Protein AF-A0A016T9M6-F1 (afdb_monomer_lite)

Structure (mmCIF, N/CA/C/O backbone):
data_AF-A0A016T9M6-F1
#
_entry.id   AF-A0A016T9M6-F1
#
loop_
_atom_site.group_PDB
_atom_site.id
_atom_site.type_symbol
_atom_site.label_atom_id
_atom_site.label_alt_id
_atom_site.label_comp_id
_atom_site.label_asym_id
_atom_site.label_entity_id
_atom_site.label_seq_id
_atom_site.pdbx_PDB_ins_code
_atom_site.Cartn_x
_atom_site.Cartn_y
_atom_site.Cartn_z
_atom_site.occupancy
_atom_site.B_iso_or_equiv
_atom_site.auth_seq_id
_atom_site.auth_comp_id
_atom_site.auth_asym_id
_atom_site.auth_atom_id
_atom_site.pdbx_PDB_model_num
ATOM 1 N N . MET A 1 1 ? -17.184 0.323 33.816 1.00 51.22 1 MET A N 1
ATOM 2 C CA . MET A 1 1 ? -16.582 0.065 32.489 1.00 51.22 1 MET A CA 1
ATOM 3 C C . MET A 1 1 ? -15.519 1.136 32.267 1.00 51.22 1 MET A C 1
ATOM 5 O O . MET A 1 1 ? -15.872 2.305 32.205 1.00 51.22 1 MET A O 1
ATOM 9 N N . ASN A 1 2 ? -14.229 0.788 32.321 1.00 58.59 2 ASN A N 1
ATOM 10 C CA . ASN A 1 2 ? -13.145 1.781 32.356 1.00 58.59 2 ASN A CA 1
ATOM 11 C C . ASN A 1 2 ? -12.894 2.366 30.960 1.00 58.59 2 ASN A C 1
ATOM 13 O O . ASN A 1 2 ? -12.313 1.717 30.094 1.00 58.59 2 ASN A O 1
ATOM 17 N N . ILE A 1 3 ? -13.323 3.611 30.775 1.00 70.12 3 ILE A N 1
ATOM 18 C CA . ILE A 1 3 ? -13.313 4.398 29.530 1.00 70.12 3 ILE A CA 1
ATOM 19 C C . ILE A 1 3 ? -11.907 4.453 28.897 1.00 70.12 3 ILE A C 1
ATOM 21 O O . ILE A 1 3 ? -11.758 4.458 27.678 1.00 70.12 3 ILE A O 1
ATOM 25 N N . LEU A 1 4 ? -10.862 4.411 29.730 1.00 66.06 4 LEU A N 1
ATOM 26 C CA . LEU A 1 4 ? -9.458 4.416 29.310 1.00 66.06 4 LEU A CA 1
ATOM 27 C C . LEU A 1 4 ? -9.070 3.192 28.466 1.00 66.06 4 LEU A C 1
ATOM 29 O O . LEU A 1 4 ? -8.282 3.319 27.535 1.00 66.06 4 LEU A O 1
ATOM 33 N N . ILE A 1 5 ? -9.650 2.022 28.744 1.00 65.50 5 ILE A N 1
ATOM 34 C CA . ILE A 1 5 ? -9.360 0.780 28.008 1.00 65.50 5 ILE A CA 1
ATOM 35 C C . ILE A 1 5 ? -9.972 0.847 26.601 1.00 65.50 5 ILE A C 1
ATOM 37 O O . ILE A 1 5 ? -9.343 0.453 25.623 1.00 65.50 5 ILE A O 1
ATOM 41 N N . LEU A 1 6 ? -11.175 1.418 26.487 1.00 61.78 6 LEU A N 1
ATOM 42 C CA . LEU A 1 6 ? -11.842 1.671 25.207 1.00 61.78 6 LEU A CA 1
ATOM 43 C C . LEU A 1 6 ? -11.078 2.692 24.360 1.00 61.78 6 LEU A C 1
ATOM 45 O O . LEU A 1 6 ? -10.970 2.506 23.153 1.0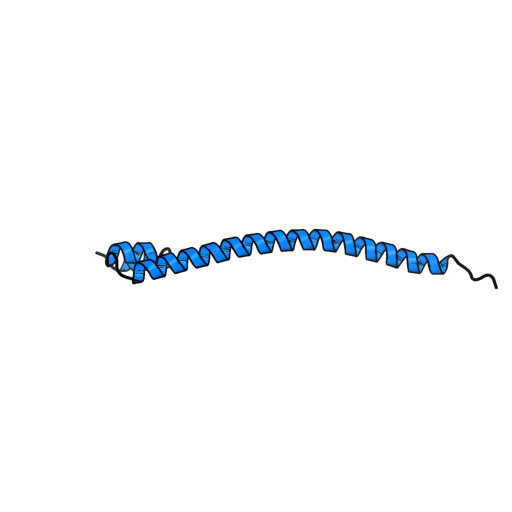0 61.78 6 LEU A O 1
ATOM 49 N N . LEU A 1 7 ? -10.513 3.729 24.984 1.00 64.31 7 LEU A N 1
ATOM 50 C CA . LEU A 1 7 ? -9.698 4.732 24.296 1.00 64.31 7 LEU A CA 1
ATOM 51 C C . LEU A 1 7 ? -8.398 4.125 23.738 1.00 64.31 7 LEU A C 1
ATOM 53 O O . LEU A 1 7 ? -8.015 4.409 22.606 1.00 64.31 7 LEU A O 1
ATOM 57 N N . PHE A 1 8 ? -7.754 3.243 24.508 1.00 65.94 8 PHE A N 1
ATOM 58 C CA . PHE A 1 8 ? -6.531 2.553 24.088 1.00 65.94 8 PHE A CA 1
ATOM 59 C C . PHE A 1 8 ? -6.789 1.589 22.919 1.00 65.94 8 PHE A C 1
ATOM 61 O O . PHE A 1 8 ? -6.018 1.541 21.964 1.00 65.94 8 PHE A O 1
ATOM 68 N N . ILE A 1 9 ? -7.918 0.871 22.950 1.00 62.38 9 ILE A N 1
ATOM 69 C CA . ILE A 1 9 ? -8.361 0.006 21.846 1.00 62.38 9 ILE A CA 1
ATOM 70 C C . ILE A 1 9 ? -8.801 0.841 20.637 1.00 62.38 9 ILE A C 1
ATOM 72 O O . ILE A 1 9 ? -8.511 0.453 19.510 1.00 62.38 9 ILE A O 1
ATOM 76 N N . ALA A 1 10 ? -9.435 2.002 20.836 1.00 59.69 10 ALA A N 1
ATOM 77 C CA . ALA A 1 10 ? -9.840 2.894 19.748 1.00 59.69 10 ALA A CA 1
ATOM 78 C C . ALA A 1 10 ? -8.649 3.449 18.952 1.00 59.69 10 ALA A C 1
ATOM 80 O O . ALA A 1 10 ? -8.790 3.737 17.767 1.00 59.69 10 ALA A O 1
ATOM 81 N N . ILE A 1 11 ? -7.480 3.554 19.586 1.00 62.12 11 ILE A N 1
ATOM 82 C CA . ILE A 1 11 ? -6.233 3.965 18.935 1.00 62.12 11 ILE A CA 1
ATOM 83 C C . ILE A 1 11 ? -5.723 2.916 17.939 1.00 62.12 11 ILE A C 1
ATOM 85 O O . ILE A 1 11 ? -5.140 3.274 16.921 1.00 62.12 11 ILE A O 1
ATOM 89 N N . PHE A 1 12 ? -5.946 1.629 18.222 1.00 56.81 12 PHE A N 1
ATOM 90 C CA . PHE A 1 12 ? -5.402 0.519 17.432 1.00 56.81 12 PHE A CA 1
ATOM 91 C C . PHE A 1 12 ? -6.444 -0.117 16.501 1.00 56.81 12 PHE A C 1
ATOM 93 O O . PHE A 1 12 ? -6.116 -0.583 15.414 1.00 56.81 12 PHE A O 1
ATOM 100 N N . CYS A 1 13 ? -7.706 -0.154 16.928 1.00 59.69 13 CYS A N 1
ATOM 101 C CA . CYS A 1 13 ? -8.833 -0.720 16.199 1.00 59.69 13 CYS A CA 1
ATOM 102 C C . CYS A 1 13 ? -10.140 -0.011 16.621 1.00 59.69 13 CYS A C 1
ATOM 104 O O . CYS A 1 13 ? -10.904 -0.513 17.457 1.00 59.69 13 CYS A O 1
ATOM 106 N N . PRO A 1 14 ? -10.429 1.167 16.040 1.00 58.91 14 PRO A N 1
ATOM 107 C CA . PRO A 1 14 ? -11.624 1.943 16.352 1.00 58.91 14 PRO A CA 1
ATOM 108 C C . PRO A 1 14 ? -12.976 1.216 16.122 1.00 58.91 14 PRO A C 1
ATOM 110 O O . PRO A 1 14 ? -13.894 1.482 16.908 1.00 58.91 14 PRO A O 1
ATOM 113 N N . PRO A 1 15 ? -13.165 0.261 15.173 1.00 57.25 15 PRO A N 1
ATOM 114 C CA . PRO A 1 15 ? -14.439 -0.467 15.055 1.00 57.25 15 PRO A CA 1
ATOM 115 C C . PRO A 1 15 ? -14.769 -1.330 16.278 1.00 57.25 15 PRO A C 1
ATOM 117 O O . PRO A 1 15 ? -15.937 -1.429 16.655 1.00 57.25 15 PRO A O 1
ATOM 120 N N . LEU A 1 16 ? -13.761 -1.920 16.927 1.00 56.97 16 LEU A N 1
ATOM 121 C CA . LEU A 1 16 ? -13.971 -2.827 18.056 1.00 56.97 16 LEU A CA 1
ATOM 122 C C . LEU A 1 16 ? -14.358 -2.060 19.332 1.00 56.97 16 LEU A C 1
ATOM 124 O O . LEU A 1 16 ? -15.231 -2.497 20.080 1.00 56.97 16 LEU A O 1
ATOM 128 N N . ALA A 1 17 ? -13.776 -0.872 19.537 1.00 58.19 17 ALA A N 1
ATOM 129 C CA . ALA A 1 17 ? -14.108 0.004 20.662 1.00 58.19 17 ALA A CA 1
ATOM 130 C C . ALA A 1 17 ? -15.545 0.556 20.581 1.00 58.19 17 ALA A C 1
ATOM 132 O O . ALA A 1 17 ? -16.234 0.646 21.598 1.00 58.19 17 ALA A O 1
ATOM 133 N N . VAL A 1 18 ? -16.024 0.890 19.376 1.00 60.25 18 VAL A N 1
ATOM 134 C CA . VAL A 1 18 ? -17.393 1.401 19.167 1.00 60.25 18 VAL A CA 1
ATOM 135 C C . VAL A 1 18 ? -18.431 0.277 19.268 1.00 60.25 18 VAL A C 1
ATOM 137 O O . VAL A 1 18 ? -19.477 0.487 19.887 1.00 60.25 18 VAL A O 1
ATOM 140 N N . PHE A 1 19 ? -18.126 -0.924 18.752 1.00 59.03 19 PHE A N 1
ATOM 141 C CA . PHE A 1 19 ? -18.993 -2.106 18.885 1.00 59.03 19 PHE A CA 1
ATOM 142 C C . PHE A 1 19 ? -19.307 -2.421 20.349 1.00 59.03 19 PHE A C 1
ATOM 144 O O . PHE A 1 19 ? -20.450 -2.697 20.705 1.00 59.03 19 PHE A O 1
ATOM 151 N N . MET A 1 20 ? -18.289 -2.321 21.205 1.00 57.94 20 MET A N 1
ATOM 152 C CA . MET A 1 20 ? -18.375 -2.700 22.612 1.00 57.94 20 MET A CA 1
ATOM 153 C C . MET A 1 20 ? -19.044 -1.637 23.503 1.00 57.94 20 MET A C 1
ATOM 155 O O . MET A 1 20 ? -19.405 -1.952 24.633 1.00 57.94 20 MET A O 1
ATOM 159 N N . ASN A 1 21 ? -19.219 -0.394 23.022 1.00 58.41 21 ASN A N 1
ATOM 160 C CA . ASN A 1 21 ? -19.746 0.719 23.828 1.00 58.41 21 ASN A CA 1
ATOM 161 C C . ASN A 1 21 ? -21.143 1.218 23.423 1.00 58.41 21 ASN A C 1
ATOM 163 O O . ASN A 1 21 ? -21.845 1.737 24.283 1.00 58.41 21 ASN A O 1
ATOM 167 N N . TRP A 1 22 ? -21.555 1.102 22.154 1.00 57.34 22 TRP A N 1
ATOM 168 C CA . TRP A 1 22 ? -22.803 1.731 21.672 1.00 57.34 22 TRP A CA 1
ATOM 169 C C . TRP A 1 22 ? -23.808 0.787 20.994 1.00 57.34 22 TRP A C 1
ATOM 171 O O . TRP A 1 22 ? -24.934 1.203 20.728 1.00 57.34 22 TRP A O 1
ATOM 181 N N . GLY A 1 23 ? -23.459 -0.474 20.718 1.00 60.94 23 GLY A N 1
ATOM 182 C CA . GLY A 1 23 ? -24.298 -1.321 19.863 1.00 60.94 23 GLY A CA 1
ATOM 183 C C . GLY A 1 23 ? -24.437 -0.759 18.437 1.00 60.94 23 GLY A C 1
ATOM 184 O O . GLY A 1 23 ? -23.700 0.144 18.041 1.00 60.94 23 GLY A O 1
ATOM 185 N N . CYS A 1 24 ? -25.347 -1.333 17.638 1.00 50.38 24 CYS A N 1
ATOM 186 C CA . CYS A 1 24 ? -25.468 -1.141 16.184 1.00 50.38 24 CYS A CA 1
ATOM 187 C C . CYS A 1 24 ? -25.910 0.284 15.781 1.00 50.38 24 CYS A C 1
ATOM 189 O O . CYS A 1 24 ? -27.040 0.509 15.356 1.00 50.38 24 CYS A O 1
ATOM 191 N N . SER A 1 25 ? -25.014 1.257 15.920 1.00 53.25 25 SER A N 1
ATOM 192 C CA . SER A 1 25 ? -25.188 2.638 15.471 1.00 53.25 25 SER A CA 1
ATOM 193 C C . SER A 1 25 ? -24.319 2.908 14.238 1.00 53.25 25 SER A C 1
ATOM 195 O O . SER A 1 25 ? -23.275 2.277 14.058 1.00 53.25 25 SER A O 1
ATOM 197 N N . GLY A 1 26 ? -24.722 3.855 13.382 1.00 56.84 26 GLY A N 1
ATOM 198 C CA . GLY A 1 26 ? -24.084 4.154 12.084 1.00 56.84 26 GLY A CA 1
ATOM 199 C C . GLY A 1 26 ? -22.583 4.478 12.150 1.00 56.84 26 GLY A C 1
ATOM 200 O O . GLY A 1 26 ? -21.867 4.340 11.161 1.00 56.84 26 GLY A O 1
ATOM 201 N N . HIS A 1 27 ? -22.077 4.810 13.338 1.00 55.12 27 HIS A N 1
ATOM 202 C CA . HIS A 1 27 ? -20.654 5.006 13.616 1.00 55.12 27 HIS A CA 1
ATOM 203 C C . HIS A 1 27 ? -19.813 3.716 13.471 1.00 55.12 27 HIS A C 1
ATOM 205 O O . HIS A 1 27 ? -18.612 3.778 13.210 1.00 55.12 27 HIS A O 1
ATOM 211 N N . LEU A 1 28 ? -20.438 2.538 13.594 1.00 59.09 28 LEU A N 1
ATOM 212 C CA . LEU A 1 28 ? -19.805 1.235 13.379 1.00 59.09 28 LEU A CA 1
ATOM 213 C C . LEU A 1 28 ? -19.522 0.965 11.893 1.00 59.09 28 LEU A C 1
ATOM 215 O O . LEU A 1 28 ? -18.438 0.513 11.527 1.00 59.09 28 LEU A O 1
ATOM 219 N N . VAL A 1 29 ? -20.501 1.284 11.039 1.00 64.75 29 VAL A N 1
ATOM 220 C CA . VAL A 1 29 ? -20.422 1.123 9.580 1.00 64.75 29 VAL A CA 1
ATOM 221 C C . VAL A 1 29 ? -19.335 2.026 9.008 1.00 64.75 29 VAL A C 1
ATOM 223 O O . VAL A 1 29 ? -18.548 1.581 8.178 1.00 64.75 29 VAL A O 1
ATOM 226 N N . LEU A 1 30 ? -19.232 3.260 9.508 1.00 71.12 30 LEU A N 1
ATOM 227 C CA . LEU A 1 30 ? -18.210 4.214 9.076 1.00 71.12 30 LEU A CA 1
ATOM 228 C C . LEU A 1 30 ? -16.787 3.708 9.367 1.00 71.12 30 LEU A C 1
ATOM 230 O O . LEU A 1 30 ? -15.908 3.799 8.514 1.00 71.12 30 LEU A O 1
ATOM 234 N N . ASN A 1 31 ? -16.568 3.107 10.54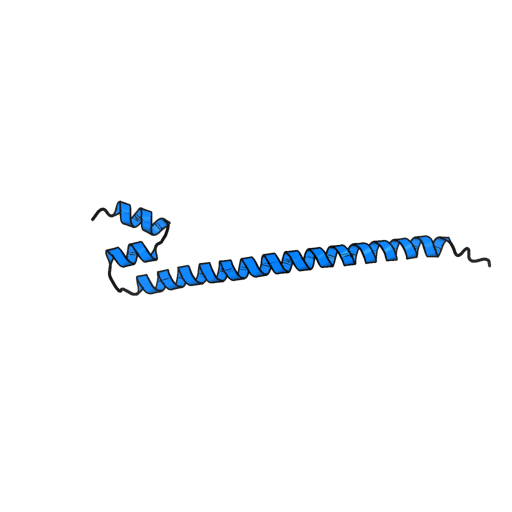0 1.00 67.06 31 ASN A N 1
ATOM 235 C CA . ASN A 1 31 ? -15.269 2.544 10.911 1.00 67.06 31 ASN A CA 1
ATOM 236 C C . ASN A 1 31 ? -14.906 1.296 10.095 1.00 67.06 31 ASN A C 1
ATOM 238 O O . ASN A 1 31 ? -13.763 1.151 9.668 1.00 67.06 31 ASN A O 1
ATOM 242 N N . ILE A 1 32 ? -15.867 0.405 9.836 1.00 73.75 32 ILE A N 1
ATOM 243 C CA . ILE A 1 32 ? -15.671 -0.753 8.946 1.00 73.75 32 ILE A CA 1
ATOM 244 C C . ILE A 1 32 ? -15.335 -0.292 7.525 1.00 73.75 32 ILE A C 1
ATOM 246 O O . ILE A 1 32 ? -14.407 -0.820 6.912 1.00 73.75 32 ILE A O 1
ATOM 250 N N . PHE A 1 33 ? -16.027 0.737 7.036 1.00 74.44 33 PHE A N 1
ATOM 251 C CA . PHE A 1 33 ? -15.759 1.330 5.732 1.00 74.44 33 PHE A CA 1
ATOM 252 C C . PHE A 1 33 ? -14.345 1.920 5.663 1.00 74.44 33 PHE A C 1
ATOM 254 O O . PHE A 1 33 ? -13.609 1.604 4.734 1.00 74.44 33 PHE A O 1
ATOM 261 N N . LEU A 1 34 ? -13.917 2.683 6.678 1.00 70.81 34 LEU A N 1
ATOM 262 C CA . LEU A 1 34 ? -12.557 3.234 6.757 1.00 70.81 34 LEU A CA 1
ATOM 263 C C . LEU A 1 34 ? -11.481 2.143 6.786 1.00 70.81 34 LEU A C 1
ATOM 265 O O . LEU A 1 34 ? -10.485 2.240 6.073 1.00 70.81 34 LEU A O 1
ATOM 269 N N . THR A 1 35 ? -11.687 1.092 7.582 1.00 74.56 35 THR A N 1
ATOM 270 C CA . THR A 1 35 ? -10.723 -0.014 7.701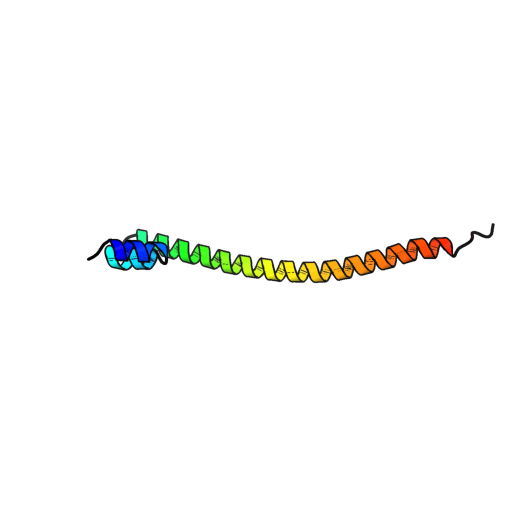 1.00 74.56 35 THR A CA 1
ATOM 271 C C . THR A 1 35 ? -10.602 -0.768 6.375 1.00 74.56 35 THR A C 1
ATOM 273 O O . THR A 1 35 ? -9.499 -1.086 5.933 1.00 74.56 35 THR A O 1
ATOM 276 N N . SER A 1 36 ? -11.730 -0.997 5.696 1.00 81.25 36 SER A N 1
ATOM 277 C CA . SER A 1 36 ? -11.757 -1.625 4.375 1.00 81.25 36 SER A CA 1
ATOM 278 C C . SER A 1 36 ? -11.104 -0.734 3.310 1.00 81.25 36 SER A C 1
ATOM 280 O O . SER A 1 36 ? -10.359 -1.229 2.468 1.00 81.25 36 SER A O 1
ATOM 282 N N . PHE A 1 37 ? -11.278 0.588 3.395 1.00 80.31 37 PHE A N 1
ATOM 283 C CA . PHE A 1 37 ? -10.645 1.539 2.481 1.00 80.31 37 PHE A CA 1
ATOM 284 C C . PHE A 1 37 ? -9.121 1.578 2.644 1.00 80.31 37 PHE A C 1
ATOM 286 O O . PHE A 1 37 ? -8.401 1.522 1.651 1.00 80.31 37 PHE A O 1
ATOM 293 N N . VAL A 1 38 ? -8.619 1.604 3.885 1.00 84.62 38 VAL A N 1
ATOM 294 C CA . VAL A 1 38 ? -7.176 1.527 4.182 1.00 84.62 38 VAL A CA 1
ATOM 295 C C . VAL A 1 38 ? -6.590 0.192 3.716 1.00 84.62 38 VAL A C 1
ATOM 297 O O . VAL A 1 38 ? -5.488 0.160 3.171 1.00 84.62 38 VAL A O 1
ATOM 300 N N . TRP A 1 39 ? -7.332 -0.905 3.869 1.00 84.50 39 TRP A N 1
ATOM 301 C CA . TRP A 1 39 ? -6.914 -2.221 3.392 1.00 84.50 39 TRP A CA 1
ATOM 302 C C . TRP A 1 39 ? -6.808 -2.283 1.862 1.00 84.50 39 TRP A C 1
ATOM 304 O O . TRP A 1 39 ? -5.794 -2.741 1.333 1.00 84.50 39 TRP A O 1
ATOM 314 N N . LEU A 1 40 ? -7.801 -1.745 1.147 1.00 88.25 40 LEU A N 1
ATOM 315 C CA . LEU A 1 40 ? -7.765 -1.623 -0.314 1.00 88.25 40 LEU A CA 1
ATOM 316 C C . LEU A 1 40 ? -6.597 -0.745 -0.784 1.00 88.25 40 LEU A C 1
ATOM 318 O O . LEU A 1 40 ? -5.908 -1.100 -1.741 1.00 88.25 40 LEU A O 1
ATOM 322 N N . LEU A 1 41 ? -6.326 0.358 -0.080 1.00 89.25 41 LEU A N 1
ATOM 323 C CA . LEU A 1 41 ? -5.170 1.222 -0.333 1.00 89.25 41 LEU A CA 1
ATOM 324 C C . LEU A 1 41 ? -3.845 0.465 -0.144 1.00 89.25 41 LEU A C 1
ATOM 326 O O . LEU A 1 41 ? -2.948 0.587 -0.977 1.00 89.25 41 LEU A O 1
ATOM 330 N N . GLY A 1 42 ? -3.742 -0.365 0.899 1.00 89.44 42 GLY A N 1
ATOM 331 C CA . GLY A 1 42 ? -2.578 -1.218 1.153 1.00 89.44 42 GLY A CA 1
ATOM 332 C C . GLY A 1 42 ? -2.337 -2.258 0.055 1.00 89.44 42 GLY A C 1
ATOM 333 O O . GLY A 1 42 ? -1.203 -2.431 -0.394 1.00 89.44 42 GLY A O 1
ATOM 334 N N . ILE A 1 43 ? -3.399 -2.905 -0.433 1.00 92.94 43 ILE A N 1
ATOM 335 C CA . ILE A 1 43 ? -3.319 -3.868 -1.545 1.00 92.94 43 ILE A CA 1
ATOM 336 C C . ILE A 1 43 ? -2.886 -3.171 -2.839 1.00 92.94 43 ILE A C 1
ATOM 338 O O . ILE A 1 43 ? -1.970 -3.641 -3.516 1.00 92.94 43 ILE A O 1
ATOM 342 N N . GLY A 1 44 ? -3.496 -2.025 -3.159 1.00 94.75 44 GLY A N 1
ATOM 343 C CA . GLY A 1 44 ? -3.131 -1.235 -4.336 1.00 94.75 44 GLY A CA 1
ATOM 344 C C . GLY A 1 44 ? -1.675 -0.767 -4.292 1.00 94.75 44 GLY A C 1
ATOM 345 O O . GLY A 1 44 ? -0.956 -0.885 -5.285 1.00 94.75 44 GLY A O 1
ATOM 346 N N . HIS A 1 45 ? -1.205 -0.313 -3.127 1.00 90.38 45 HIS A N 1
ATOM 347 C CA . HIS A 1 45 ? 0.187 0.086 -2.932 1.00 90.38 45 HIS A CA 1
ATOM 348 C C . HIS A 1 45 ? 1.159 -1.082 -3.162 1.00 90.38 45 HIS A C 1
ATOM 350 O O . HIS A 1 45 ? 2.173 -0.915 -3.839 1.00 90.38 45 HIS A O 1
ATOM 356 N N . ALA A 1 46 ? 0.848 -2.279 -2.654 1.00 93.94 46 ALA A N 1
ATOM 357 C CA . ALA A 1 46 ? 1.678 -3.462 -2.873 1.00 93.94 46 ALA A CA 1
ATOM 358 C C . ALA A 1 46 ? 1.797 -3.816 -4.366 1.00 93.94 46 ALA A C 1
ATOM 360 O O . ALA A 1 46 ? 2.900 -4.070 -4.850 1.00 93.94 46 ALA A O 1
ATOM 361 N N . TRP A 1 47 ? 0.691 -3.772 -5.116 1.00 95.06 47 TRP A N 1
ATOM 362 C CA . TRP A 1 47 ? 0.718 -3.993 -6.565 1.00 95.06 47 TRP A CA 1
ATOM 363 C C . TRP A 1 47 ? 1.565 -2.952 -7.296 1.00 95.06 47 TRP A C 1
ATOM 365 O O . TRP A 1 47 ? 2.416 -3.332 -8.098 1.00 95.06 47 TRP A O 1
ATOM 375 N N . ILE A 1 48 ? 1.398 -1.661 -6.991 1.00 93.81 48 ILE A N 1
ATOM 376 C CA . ILE A 1 48 ? 2.197 -0.589 -7.609 1.00 93.81 48 ILE A CA 1
ATOM 377 C C . ILE A 1 48 ? 3.693 -0.808 -7.361 1.00 93.81 48 ILE A C 1
ATOM 379 O O . ILE A 1 48 ? 4.482 -0.696 -8.295 1.00 93.81 48 ILE A O 1
ATOM 383 N N . MET A 1 49 ? 4.087 -1.169 -6.139 1.00 93.50 49 MET A N 1
ATOM 384 C CA . MET A 1 49 ? 5.493 -1.415 -5.796 1.00 93.50 49 MET A CA 1
ATOM 385 C C . MET A 1 49 ? 6.087 -2.597 -6.572 1.00 93.50 49 MET A C 1
ATOM 387 O O . MET A 1 49 ? 7.225 -2.520 -7.039 1.00 93.50 49 MET A O 1
ATOM 391 N N . ILE A 1 50 ? 5.319 -3.674 -6.752 1.00 94.69 50 ILE A N 1
ATOM 392 C CA . ILE A 1 50 ? 5.744 -4.837 -7.543 1.00 94.69 50 ILE A CA 1
ATOM 393 C C . ILE A 1 50 ? 5.898 -4.447 -9.018 1.00 94.69 50 ILE A C 1
ATOM 395 O O . ILE A 1 50 ? 6.943 -4.706 -9.613 1.00 94.69 50 ILE A O 1
ATOM 399 N N . PHE A 1 51 ? 4.902 -3.772 -9.598 1.00 93.88 51 PHE A N 1
ATOM 400 C CA . PHE A 1 51 ? 4.967 -3.316 -10.989 1.00 93.88 51 PHE A CA 1
ATOM 401 C C . PHE A 1 51 ? 6.118 -2.333 -11.224 1.00 93.88 51 PHE A C 1
ATOM 403 O O . PHE A 1 51 ? 6.848 -2.474 -12.203 1.00 93.88 51 PHE A O 1
ATOM 410 N N . ALA A 1 52 ? 6.325 -1.377 -10.316 1.00 92.25 52 ALA A N 1
ATOM 411 C CA . ALA A 1 52 ? 7.424 -0.420 -10.400 1.00 92.25 52 ALA A CA 1
ATOM 412 C C . ALA A 1 52 ? 8.786 -1.127 -10.389 1.00 92.25 52 ALA A C 1
ATOM 414 O O . ALA A 1 52 ? 9.666 -0.782 -11.177 1.00 92.25 52 ALA A O 1
ATOM 415 N N . SER A 1 53 ? 8.930 -2.155 -9.550 1.00 90.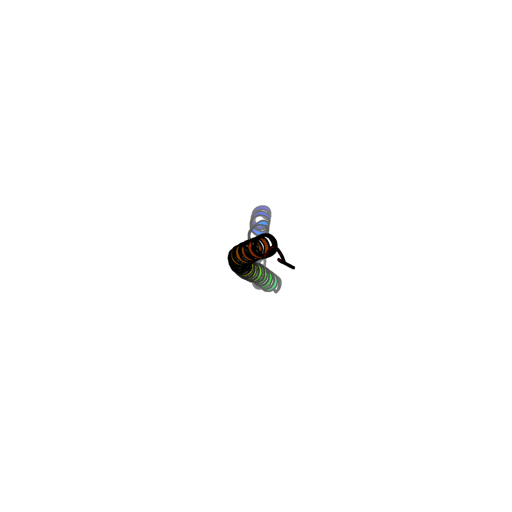50 53 SER A N 1
ATOM 416 C CA . SER A 1 53 ? 10.154 -2.957 -9.459 1.00 90.50 53 SER A CA 1
ATOM 417 C C . SER A 1 53 ? 10.437 -3.710 -10.766 1.00 90.50 53 SER A C 1
ATOM 419 O O . SER A 1 53 ? 11.568 -3.696 -11.243 1.00 90.50 53 SER A O 1
ATOM 421 N N . VAL A 1 54 ? 9.409 -4.293 -11.397 1.00 92.56 54 VAL A N 1
ATOM 422 C CA . VAL A 1 54 ? 9.529 -4.980 -12.699 1.00 92.56 54 VAL A CA 1
ATOM 423 C C . VAL A 1 54 ? 9.923 -4.012 -13.818 1.00 92.56 54 VAL A C 1
ATOM 425 O O . VAL A 1 54 ? 10.818 -4.310 -14.608 1.00 92.56 54 VAL A O 1
ATOM 428 N N . VAL A 1 55 ? 9.289 -2.837 -13.881 1.00 92.06 55 VAL A N 1
ATOM 429 C CA . VAL A 1 55 ? 9.593 -1.825 -14.907 1.00 92.06 55 VAL A CA 1
ATOM 430 C C . VAL A 1 55 ? 11.031 -1.324 -14.777 1.00 92.06 55 VAL A C 1
ATOM 432 O O . VAL A 1 55 ? 11.702 -1.151 -15.792 1.00 92.06 55 VAL A O 1
ATOM 435 N N . ILE A 1 56 ? 11.524 -1.141 -13.551 1.00 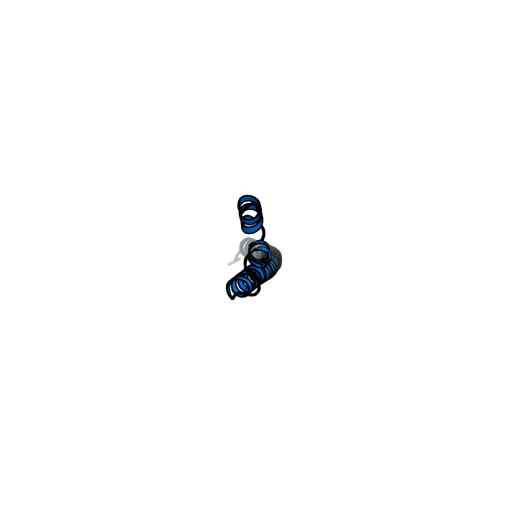89.88 56 ILE A N 1
ATOM 436 C CA . ILE A 1 56 ? 12.911 -0.738 -13.293 1.00 89.88 56 ILE A CA 1
ATOM 437 C C . ILE A 1 56 ? 13.911 -1.779 -13.800 1.00 89.88 56 ILE A C 1
ATOM 439 O O . ILE A 1 56 ? 14.873 -1.402 -14.466 1.00 89.88 56 ILE A O 1
ATOM 443 N N . SER A 1 57 ? 13.660 -3.074 -13.582 1.00 92.25 57 SER A N 1
ATOM 444 C CA . SER A 1 57 ? 14.523 -4.134 -14.121 1.00 92.25 57 SER A CA 1
ATOM 445 C C . SER A 1 57 ? 14.558 -4.130 -15.651 1.00 92.25 57 SER A C 1
ATOM 447 O O . SER A 1 57 ? 15.620 -4.295 -16.244 1.00 92.25 57 SER A O 1
ATOM 449 N N . CYS A 1 58 ? 13.417 -3.891 -16.306 1.00 86.94 58 CYS A N 1
ATOM 450 C CA . CYS A 1 58 ? 13.370 -3.784 -17.765 1.00 86.94 58 CYS A CA 1
ATOM 451 C C . CYS A 1 58 ? 14.044 -2.507 -18.293 1.00 86.94 58 CYS A C 1
ATOM 453 O O . CYS A 1 58 ? 14.676 -2.540 -19.349 1.00 86.94 58 CYS A O 1
ATOM 455 N N . ALA A 1 59 ? 13.915 -1.385 -17.581 1.00 91.25 59 ALA A N 1
ATOM 456 C CA . ALA A 1 59 ? 14.545 -0.125 -17.963 1.00 91.25 59 ALA A CA 1
ATOM 457 C C . ALA A 1 59 ? 16.076 -0.230 -17.931 1.00 91.25 59 ALA A C 1
ATOM 459 O O . ALA A 1 59 ? 16.735 0.291 -18.831 1.00 91.25 59 ALA A O 1
ATOM 460 N N . ASP A 1 60 ? 16.622 -0.950 -16.949 1.00 90.81 60 ASP A N 1
ATOM 461 C CA . ASP A 1 60 ? 18.061 -1.185 -16.827 1.00 90.81 60 ASP A CA 1
ATOM 462 C C . ASP A 1 60 ? 18.608 -1.922 -18.063 1.00 90.81 60 ASP A C 1
ATOM 464 O O . ASP A 1 60 ? 19.515 -1.427 -18.734 1.00 90.81 60 ASP A O 1
ATOM 468 N N . SER A 1 61 ? 17.943 -3.007 -18.483 1.00 93.69 61 SER A N 1
ATOM 469 C CA . SER A 1 61 ? 18.324 -3.762 -19.688 1.00 93.69 61 SER A CA 1
ATOM 470 C C . SER A 1 61 ? 18.271 -2.925 -20.975 1.00 93.69 61 SER A C 1
ATOM 472 O O . SER A 1 61 ? 19.121 -3.069 -21.856 1.00 93.69 61 SER A O 1
ATOM 474 N N . ILE A 1 62 ? 17.284 -2.033 -21.109 1.00 90.56 62 ILE A N 1
ATOM 475 C CA . ILE A 1 62 ? 17.184 -1.146 -22.279 1.00 90.56 62 ILE A CA 1
ATOM 476 C C . ILE A 1 62 ? 18.291 -0.087 -22.264 1.00 90.56 62 ILE A C 1
ATOM 478 O O . ILE A 1 62 ? 18.871 0.206 -23.312 1.00 90.56 62 ILE A O 1
ATOM 482 N N . MET A 1 63 ? 18.608 0.480 -21.100 1.00 88.25 63 MET A N 1
ATOM 483 C CA . MET A 1 63 ? 19.673 1.476 -20.965 1.00 88.25 63 MET A CA 1
ATOM 484 C C . MET A 1 63 ? 21.045 0.885 -21.289 1.00 88.25 63 MET A C 1
ATOM 486 O O . MET A 1 63 ? 21.835 1.545 -21.971 1.00 88.25 63 MET A O 1
ATOM 490 N N . GLU A 1 64 ? 21.311 -0.359 -20.883 1.00 91.69 64 GLU A N 1
ATOM 491 C CA . GLU A 1 64 ? 22.531 -1.072 -21.270 1.00 91.69 64 GLU A CA 1
ATOM 492 C C . GLU A 1 64 ? 22.629 -1.240 -22.789 1.00 91.69 64 GLU A C 1
ATOM 494 O O . GLU A 1 64 ? 23.648 -0.879 -23.383 1.00 91.69 64 GLU A O 1
ATOM 499 N N . PHE A 1 65 ? 21.547 -1.668 -23.446 1.00 89.62 65 PHE A N 1
ATOM 500 C CA . PHE A 1 65 ? 21.522 -1.792 -24.903 1.00 89.62 65 PHE A CA 1
ATOM 501 C C . PHE A 1 65 ? 21.722 -0.441 -25.607 1.00 89.62 65 PHE A C 1
ATOM 503 O O . PHE A 1 65 ? 22.497 -0.345 -26.561 1.00 89.62 65 PHE A O 1
ATOM 510 N N . ILE A 1 66 ? 21.065 0.630 -25.151 1.00 89.81 66 ILE A N 1
ATOM 511 C CA . ILE A 1 66 ? 21.245 1.977 -25.720 1.00 89.81 66 ILE A CA 1
ATOM 512 C C . ILE A 1 66 ? 22.696 2.441 -25.546 1.00 89.81 66 ILE A C 1
ATOM 514 O O . ILE A 1 66 ? 23.283 2.988 -26.485 1.00 89.81 66 ILE A O 1
ATOM 518 N N . LYS A 1 67 ? 23.294 2.197 -24.377 1.00 92.50 67 LYS A N 1
ATOM 519 C CA . LYS A 1 67 ? 24.690 2.539 -24.093 1.00 92.50 67 LYS A CA 1
ATOM 520 C C . LYS A 1 67 ? 25.655 1.753 -24.982 1.00 92.50 67 LYS A C 1
ATOM 522 O O . LYS A 1 67 ? 26.576 2.360 -25.532 1.00 92.50 67 LYS A O 1
ATOM 527 N N . GLU A 1 68 ? 25.429 0.454 -25.176 1.00 89.44 68 GLU A N 1
ATOM 528 C CA . GLU A 1 68 ? 26.235 -0.392 -26.067 1.00 89.44 68 GLU A CA 1
ATOM 529 C C . GLU A 1 68 ? 26.137 0.079 -27.526 1.00 89.44 68 GLU A C 1
ATOM 531 O O . GLU A 1 68 ? 27.155 0.291 -28.191 1.00 89.44 68 GLU A O 1
ATOM 536 N N . ASN A 1 69 ? 24.921 0.324 -28.021 1.00 87.12 69 ASN A N 1
ATOM 537 C CA . ASN A 1 69 ? 24.714 0.799 -29.389 1.00 87.12 69 ASN A CA 1
ATOM 538 C C . ASN A 1 69 ? 25.294 2.201 -29.605 1.00 87.12 69 ASN A C 1
ATOM 540 O O . ASN A 1 69 ? 25.904 2.460 -30.645 1.00 87.12 69 ASN A O 1
ATOM 544 N N . GLY A 1 70 ? 25.156 3.096 -28.626 1.00 86.25 70 GLY A N 1
ATOM 545 C CA . GLY A 1 70 ? 25.768 4.423 -28.654 1.00 86.25 70 GLY A CA 1
ATOM 546 C C . GLY A 1 70 ? 27.295 4.352 -28.730 1.00 86.25 70 GLY A C 1
ATOM 547 O O . GLY A 1 70 ? 27.896 5.007 -29.583 1.00 86.25 70 GLY A O 1
ATOM 548 N N . ALA A 1 71 ? 27.922 3.501 -27.912 1.00 80.69 71 ALA A N 1
ATOM 549 C CA . ALA A 1 71 ? 29.367 3.270 -27.946 1.00 80.69 71 ALA A CA 1
ATOM 550 C C . ALA A 1 71 ? 29.833 2.639 -29.274 1.00 80.69 71 ALA A C 1
ATOM 552 O O . ALA A 1 71 ? 30.867 3.024 -29.822 1.00 80.69 71 ALA A O 1
ATOM 553 N N . ARG A 1 72 ? 29.051 1.721 -29.859 1.00 76.19 72 ARG A N 1
ATOM 554 C CA . ARG A 1 72 ? 29.333 1.185 -31.203 1.00 76.19 72 ARG A CA 1
ATOM 555 C C . ARG A 1 72 ? 29.263 2.248 -32.291 1.00 76.19 72 ARG A C 1
ATOM 557 O O . ARG A 1 72 ? 30.056 2.193 -33.225 1.00 76.19 72 ARG A O 1
ATOM 564 N N . ARG A 1 73 ? 28.321 3.192 -32.219 1.00 71.56 73 ARG A N 1
ATOM 565 C CA . ARG A 1 73 ? 28.189 4.269 -33.217 1.00 71.56 73 ARG A CA 1
ATOM 566 C C . ARG A 1 73 ? 29.392 5.210 -33.200 1.00 71.56 73 ARG A C 1
ATOM 568 O O . ARG A 1 73 ? 29.873 5.583 -34.268 1.00 71.56 73 ARG A O 1
ATOM 575 N N . THR A 1 74 ? 29.901 5.555 -32.019 1.00 67.50 74 THR A N 1
ATOM 576 C CA . THR A 1 74 ? 31.082 6.420 -31.891 1.00 67.50 74 THR A CA 1
ATOM 577 C C . THR A 1 74 ? 32.360 5.706 -32.333 1.00 67.50 74 THR A C 1
ATOM 579 O O . THR A 1 74 ? 33.155 6.292 -33.064 1.00 67.50 74 THR A O 1
ATOM 582 N N . TYR A 1 75 ? 32.528 4.423 -31.994 1.00 62.06 75 TYR A N 1
ATOM 583 C CA . TYR A 1 75 ? 33.693 3.641 -32.425 1.00 62.06 75 TYR A CA 1
ATOM 584 C C . TYR A 1 75 ? 33.637 3.272 -33.918 1.00 62.06 75 TYR A C 1
ATOM 586 O O . TYR A 1 75 ? 34.631 3.392 -34.628 1.00 62.06 75 TYR A O 1
ATOM 594 N N . GLY A 1 76 ? 32.45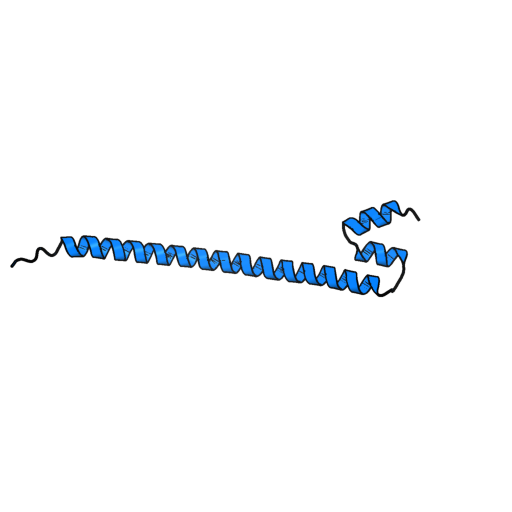2 2.906 -34.420 1.00 59.31 76 GLY A N 1
ATOM 595 C CA . GLY A 1 76 ? 32.181 2.577 -35.823 1.00 59.31 76 GLY A CA 1
ATOM 596 C C . GLY A 1 76 ? 32.422 3.744 -36.784 1.00 59.31 76 GLY A C 1
ATOM 597 O O . GLY A 1 76 ? 32.881 3.534 -37.903 1.00 59.31 76 GLY A O 1
ATOM 598 N N . SER A 1 77 ? 32.190 4.980 -36.333 1.00 58.62 77 SER A N 1
ATOM 599 C CA . SER A 1 77 ? 32.521 6.184 -37.105 1.00 58.62 77 SER A CA 1
ATOM 600 C C . SER A 1 77 ? 34.021 6.501 -37.119 1.00 58.62 77 SER A C 1
ATOM 602 O O . SER A 1 77 ? 34.460 7.260 -37.979 1.00 58.62 77 SER A O 1
ATOM 604 N N . SER A 1 78 ? 34.809 5.936 -36.197 1.00 55.56 78 SER A N 1
ATOM 605 C CA . SER A 1 78 ? 36.261 6.147 -36.129 1.00 55.56 78 SER A CA 1
ATOM 606 C C . SER A 1 78 ? 37.064 5.111 -36.930 1.00 55.56 78 SER A C 1
ATOM 608 O O . SER A 1 78 ? 38.243 5.338 -37.190 1.00 55.56 78 SER A O 1
ATOM 610 N N . ILE A 1 79 ? 36.442 3.997 -37.341 1.00 55.69 79 ILE A N 1
ATOM 611 C CA . ILE A 1 79 ? 37.056 2.932 -38.161 1.00 55.69 79 ILE A CA 1
ATOM 612 C C . ILE A 1 79 ? 36.715 3.015 -39.654 1.00 55.69 79 ILE A C 1
ATOM 614 O O . ILE A 1 79 ? 37.170 2.173 -40.421 1.00 55.69 79 ILE A O 1
ATOM 618 N N . HIS A 1 80 ? 35.979 4.038 -40.098 1.00 48.41 80 HIS A N 1
ATOM 619 C CA . HIS A 1 80 ? 35.902 4.379 -41.517 1.00 48.41 80 HIS A CA 1
ATOM 620 C C . HIS A 1 80 ? 36.741 5.640 -41.766 1.00 48.41 80 HIS A C 1
ATOM 622 O O . HIS A 1 80 ? 36.187 6.743 -41.774 1.00 48.41 80 HIS A O 1
ATOM 628 N N . PRO A 1 81 ? 38.074 5.538 -41.961 1.00 51.22 81 PRO A N 1
ATOM 629 C CA . PRO A 1 81 ? 38.773 6.617 -42.632 1.00 51.22 81 PRO A CA 1
ATOM 630 C C . PRO A 1 81 ? 38.085 6.765 -43.989 1.00 51.22 81 PRO A C 1
ATOM 632 O O . PRO A 1 81 ? 38.051 5.836 -44.792 1.00 51.22 81 PRO A O 1
ATOM 635 N N . VAL A 1 82 ? 37.456 7.915 -44.219 1.00 60.66 82 VAL A N 1
ATOM 636 C CA . VAL A 1 82 ? 37.067 8.341 -45.559 1.00 60.66 82 VAL A CA 1
ATOM 637 C C . VAL A 1 82 ? 38.377 8.485 -46.327 1.00 60.66 82 VAL A C 1
ATOM 639 O O . VAL A 1 82 ? 39.015 9.535 -46.300 1.00 60.66 82 VAL A O 1
ATOM 642 N N . THR A 1 83 ? 38.823 7.392 -46.945 1.00 53.59 83 THR A N 1
ATOM 643 C CA . THR A 1 83 ? 39.788 7.413 -48.038 1.00 53.59 83 THR A CA 1
ATOM 644 C C . THR A 1 83 ? 39.095 8.127 -49.187 1.00 53.59 83 THR A C 1
ATOM 646 O O . THR A 1 83 ? 38.324 7.526 -49.937 1.00 53.59 83 THR A O 1
ATOM 649 N N . LYS A 1 84 ? 39.274 9.446 -49.200 1.00 44.62 84 LYS A N 1
ATOM 650 C CA . LYS A 1 84 ? 39.087 10.289 -50.374 1.00 44.62 84 LYS A CA 1
ATOM 651 C C . LYS A 1 84 ? 40.167 9.979 -51.401 1.00 44.62 84 LYS A C 1
ATOM 653 O O . LYS A 1 84 ? 41.302 9.684 -50.965 1.00 44.62 84 LYS A O 1
#

pLDDT: mean 73.38, std 15.53, range [44.62, 95.06]

InterPro domains:
  IPR000612 Proteolipid membrane potential modulator [PF01679] (4-51)

Radius of gyration: 29.8 Å; chains: 1; bounding box: 65×15×83 Å

Sequence (84 aa):
MNILILLFIAIFCPPLAVFMNWGCSGHLVLNIFLTSFVWLLGIGHAWIMIFASVVISCADSIMEFIKENGARRTYGSSIHPVTK

Organism: NCBI:txid53326

Foldseek 3Di:
DDVVVLVVCCVVQVLVSCCVPPNDDVVNVVSVVVVVVVVVVVVVVVVVVVVVVVVVVVVVVVVVVVVVVVVCVVVVVVPDPPPD

Secondary structure (DSSP, 8-state):
--HHHHHHHHHH-HHHHHHHHH-S-HHHHHHHHHHHHHHHHHHHHHHHHHHHHHHHHHHHHHHHHHHHHHHHHHHHTTS-----